Protein AF-A0A9D6R395-F1 (afdb_monomer_lite)

Structure (mmCIF, N/CA/C/O backbone):
data_AF-A0A9D6R395-F1
#
_entry.id   AF-A0A9D6R395-F1
#
loop_
_atom_site.group_PDB
_atom_site.id
_atom_site.type_symbol
_atom_site.label_atom_id
_atom_site.label_alt_id
_atom_site.label_comp_id
_atom_site.label_asym_id
_atom_site.label_entity_id
_atom_site.label_seq_id
_atom_site.pdbx_PDB_ins_code
_atom_site.Cartn_x
_atom_site.Cartn_y
_atom_site.Cartn_z
_atom_site.occupancy
_atom_site.B_iso_or_equiv
_atom_site.auth_seq_id
_atom_site.auth_comp_id
_atom_site.auth_asym_id
_atom_site.auth_atom_id
_atom_site.pdbx_PDB_model_num
ATOM 1 N N . MET A 1 1 ? -13.686 10.573 16.618 1.00 62.06 1 MET A N 1
ATOM 2 C CA . MET A 1 1 ? -13.539 9.880 15.318 1.00 62.06 1 MET A CA 1
ATOM 3 C C . MET A 1 1 ? -12.261 9.062 15.371 1.00 62.06 1 MET A C 1
ATOM 5 O O . MET A 1 1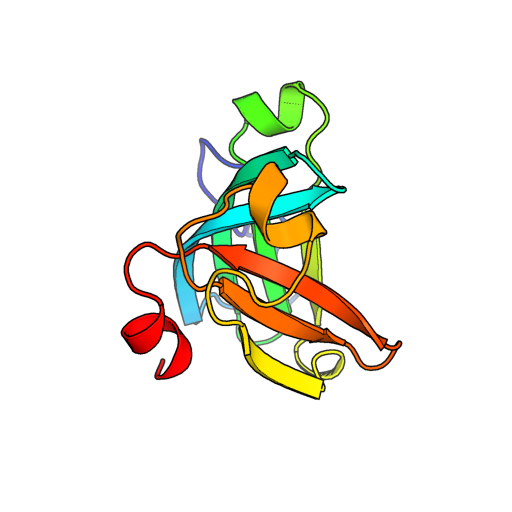 ? -11.249 9.600 15.808 1.00 62.06 1 MET A O 1
ATOM 9 N N . ASN A 1 2 ? -12.311 7.776 15.018 1.00 89.12 2 ASN A N 1
ATOM 10 C CA . ASN A 1 2 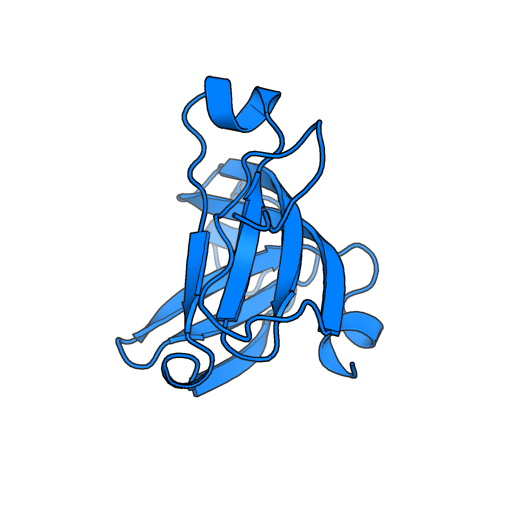? -11.115 6.929 15.026 1.00 89.12 2 ASN A CA 1
ATOM 11 C C . ASN A 1 2 ? -10.218 7.286 13.840 1.00 89.12 2 ASN A C 1
ATOM 13 O O . ASN A 1 2 ? -10.717 7.580 12.756 1.00 89.12 2 ASN A O 1
ATOM 17 N N . LYS A 1 3 ? -8.901 7.261 14.048 1.00 94.62 3 LYS A N 1
ATOM 18 C CA . LYS A 1 3 ? -7.912 7.542 13.004 1.00 94.62 3 LYS A CA 1
ATOM 19 C C . LYS A 1 3 ? -7.165 6.274 12.617 1.00 94.62 3 LYS A C 1
ATOM 21 O O . LYS A 1 3 ? -6.824 5.465 13.476 1.00 94.62 3 LYS A O 1
ATOM 26 N N . ILE A 1 4 ? -6.865 6.143 11.331 1.00 96.56 4 ILE A N 1
ATOM 27 C CA . ILE A 1 4 ? -6.000 5.107 10.771 1.00 96.56 4 ILE A CA 1
ATOM 28 C C . ILE A 1 4 ? -4.653 5.752 10.462 1.00 96.56 4 ILE A C 1
ATOM 30 O O . ILE A 1 4 ? -4.530 6.610 9.584 1.00 96.56 4 ILE A O 1
ATOM 34 N N . GLY A 1 5 ? -3.643 5.379 11.240 1.00 93.69 5 GLY A N 1
ATOM 35 C CA . GLY A 1 5 ? -2.312 5.962 11.165 1.00 93.69 5 GLY A CA 1
ATOM 36 C C . GLY A 1 5 ? -1.530 5.776 12.459 1.00 93.69 5 GLY A C 1
ATOM 37 O O . GLY A 1 5 ? -1.798 4.889 13.269 1.00 93.69 5 GLY A O 1
ATOM 38 N N . SER A 1 6 ? -0.521 6.611 12.645 1.00 93.94 6 SER A N 1
ATOM 39 C CA . SER A 1 6 ? 0.295 6.698 13.856 1.00 93.94 6 SER A CA 1
ATOM 40 C C . SER A 1 6 ? 0.749 8.145 14.020 1.00 93.94 6 SER A C 1
ATOM 42 O O . SER A 1 6 ? 0.645 8.924 13.077 1.00 93.94 6 SER A O 1
ATOM 44 N N . TRP A 1 7 ? 1.244 8.516 15.200 1.00 94.88 7 TRP A N 1
ATOM 45 C CA . TRP A 1 7 ? 1.610 9.903 15.523 1.00 94.88 7 TRP A CA 1
ATOM 46 C C . TRP A 1 7 ? 2.656 10.522 14.575 1.00 94.88 7 TRP A C 1
ATOM 48 O O . TRP A 1 7 ? 2.715 11.737 14.448 1.00 94.88 7 TRP A O 1
ATOM 58 N N . TRP A 1 8 ? 3.444 9.692 13.886 1.00 95.12 8 TRP A N 1
ATOM 59 C CA . TRP A 1 8 ? 4.481 10.088 12.928 1.00 95.12 8 TRP A CA 1
ATOM 60 C C . TRP A 1 8 ? 4.037 9.991 11.453 1.00 95.12 8 TRP A C 1
ATOM 62 O O . TRP A 1 8 ? 4.851 10.175 10.546 1.00 95.12 8 TRP A O 1
ATOM 72 N N . LEU A 1 9 ? 2.754 9.706 11.198 1.00 96.19 9 LEU A N 1
ATOM 73 C CA . LEU A 1 9 ? 2.176 9.511 9.866 1.00 96.19 9 LEU A CA 1
ATOM 74 C C . LEU A 1 9 ? 1.064 10.523 9.567 1.00 96.19 9 LEU A C 1
ATOM 76 O O . LEU A 1 9 ? 0.267 10.878 10.438 1.00 96.19 9 LEU A O 1
ATOM 80 N N . ALA A 1 10 ? 0.926 10.894 8.295 1.00 95.56 10 ALA A N 1
ATOM 81 C CA . ALA A 1 10 ? -0.250 11.602 7.805 1.00 95.56 10 ALA A CA 1
ATOM 82 C C . ALA A 1 10 ? -1.462 10.648 7.796 1.00 95.56 10 ALA A C 1
ATOM 84 O O . ALA A 1 10 ? -1.618 9.821 6.899 1.00 95.56 10 ALA A O 1
ATOM 85 N N . SER A 1 11 ? -2.299 10.739 8.830 1.00 95.50 11 SER A N 1
ATOM 86 C CA . SER A 1 11 ? -3.401 9.801 9.086 1.00 95.50 11 SER A CA 1
ATOM 87 C C . SER A 1 11 ? -4.647 10.036 8.221 1.00 95.50 11 SER A C 1
ATOM 89 O O . SER A 1 11 ? -4.845 11.101 7.620 1.00 95.50 11 SER A O 1
ATOM 91 N N . TYR A 1 12 ? -5.501 9.016 8.175 1.00 97.06 12 TYR A N 1
ATOM 92 C CA . TYR A 1 12 ? -6.871 9.087 7.673 1.00 97.06 12 TYR A CA 1
ATOM 93 C C . TYR A 1 12 ? -7.866 9.024 8.822 1.00 97.06 12 TYR A C 1
ATOM 95 O O . TYR A 1 12 ? -7.616 8.363 9.828 1.00 97.06 12 TYR A O 1
ATOM 103 N N . ASP A 1 13 ? -9.023 9.645 8.637 1.00 97.06 13 ASP A N 1
ATOM 104 C CA . ASP A 1 13 ? -10.185 9.315 9.447 1.00 97.06 13 ASP A CA 1
ATOM 105 C C . ASP A 1 13 ? -10.743 7.957 8.997 1.00 97.06 13 ASP A C 1
ATOM 107 O O . ASP A 1 13 ? -10.796 7.646 7.797 1.00 97.06 13 ASP A O 1
ATOM 111 N N . ALA A 1 14 ? -11.109 7.132 9.974 1.00 96.25 14 ALA A N 1
ATOM 112 C CA . ALA A 1 14 ? -11.753 5.851 9.738 1.00 96.25 14 ALA A CA 1
ATOM 113 C C . ALA A 1 14 ? -13.199 6.075 9.281 1.00 96.25 14 ALA A C 1
ATOM 115 O O . ALA A 1 14 ? -13.928 6.883 9.866 1.00 96.25 14 ALA A O 1
ATOM 116 N N . GLN A 1 15 ? -13.619 5.332 8.262 1.00 96.00 15 GLN A N 1
ATOM 117 C CA . GLN A 1 15 ? -15.026 5.230 7.885 1.00 96.00 15 GLN A CA 1
ATOM 118 C C . GLN A 1 15 ? -15.809 4.443 8.950 1.00 96.00 15 GLN A C 1
ATOM 120 O O . GLN A 1 15 ? -15.240 3.766 9.814 1.00 96.00 15 GLN A O 1
ATOM 125 N N . ALA A 1 16 ? -17.140 4.532 8.910 1.00 96.00 16 ALA A N 1
ATOM 126 C CA . ALA A 1 16 ? -17.992 3.786 9.830 1.00 96.00 16 ALA A CA 1
ATOM 127 C C . ALA A 1 16 ? -17.747 2.271 9.685 1.00 96.00 16 ALA A C 1
ATOM 129 O O . ALA A 1 16 ? -17.784 1.724 8.584 1.00 96.00 16 ALA A O 1
ATOM 130 N N . GLY A 1 17 ? -17.459 1.598 10.803 1.00 95.75 17 GLY A N 1
ATOM 131 C CA . GLY A 1 17 ? -17.157 0.161 10.820 1.00 95.75 17 GLY A CA 1
ATOM 132 C C . GLY A 1 17 ? -15.822 -0.228 10.169 1.00 95.75 17 GLY A C 1
ATOM 133 O O . GLY A 1 17 ? -15.572 -1.418 9.960 1.00 95.75 17 GLY A O 1
ATOM 134 N N . GLU A 1 18 ? -14.966 0.738 9.830 1.00 97.25 18 GLU A N 1
ATOM 135 C CA . GLU A 1 18 ? -13.661 0.452 9.247 1.00 97.25 18 GLU A CA 1
ATOM 136 C C . GLU A 1 18 ? -12.668 0.007 10.325 1.00 97.25 18 GLU A C 1
ATOM 138 O O . GLU A 1 18 ? -12.471 0.669 11.346 1.00 97.25 18 GLU A O 1
ATOM 143 N N . GLN A 1 19 ? -12.038 -1.139 10.091 1.00 96.56 19 GLN A N 1
ATOM 144 C CA . GLN A 1 19 ? -11.098 -1.781 10.996 1.00 96.56 19 GLN A CA 1
ATOM 145 C C . GLN A 1 19 ? -9.841 -2.170 10.234 1.00 96.56 19 GLN A C 1
ATOM 147 O O . GLN A 1 19 ? -9.904 -2.806 9.180 1.00 96.56 19 GLN A O 1
ATOM 152 N N . VAL A 1 20 ? -8.687 -1.821 10.797 1.00 97.19 20 VAL A N 1
ATOM 153 C CA . VAL A 1 20 ? -7.387 -2.259 10.285 1.00 97.19 20 VAL A CA 1
ATOM 154 C C . VAL A 1 20 ? -7.268 -3.770 10.476 1.00 97.19 20 VAL A C 1
ATOM 156 O O . VAL A 1 20 ? -7.410 -4.272 11.589 1.00 97.19 20 VAL A O 1
ATOM 159 N N . ARG A 1 21 ? -6.994 -4.487 9.387 1.00 97.06 21 ARG A N 1
ATOM 160 C CA . ARG A 1 21 ? -6.723 -5.930 9.380 1.00 97.06 21 ARG A CA 1
ATOM 161 C C . ARG A 1 21 ? -5.230 -6.211 9.359 1.00 97.06 21 ARG A C 1
ATOM 163 O O . ARG A 1 21 ? -4.767 -7.139 10.012 1.00 97.06 21 ARG A O 1
ATOM 170 N N . TRP A 1 22 ? -4.475 -5.375 8.653 1.00 95.69 22 TRP A N 1
ATOM 171 C CA . TRP A 1 22 ? -3.038 -5.534 8.511 1.00 95.69 22 TRP A CA 1
ATOM 172 C C . TRP A 1 22 ? -2.350 -4.191 8.250 1.00 95.69 22 TRP A C 1
ATOM 174 O O . TRP A 1 22 ? -2.966 -3.230 7.786 1.00 95.69 22 TRP A O 1
ATOM 184 N N . SER A 1 23 ? -1.060 -4.102 8.572 1.00 95.81 23 SER A N 1
ATOM 185 C CA . SER A 1 23 ? -0.242 -2.953 8.186 1.00 95.81 23 SER A CA 1
ATOM 186 C C . SER A 1 23 ? 1.235 -3.316 8.087 1.00 95.81 23 SER A C 1
ATOM 188 O O . SER A 1 23 ? 1.719 -4.147 8.859 1.00 95.81 23 SER A O 1
ATOM 190 N N . ALA A 1 24 ? 1.966 -2.631 7.210 1.00 95.75 24 ALA A N 1
ATOM 191 C CA . ALA A 1 24 ? 3.418 -2.746 7.102 1.00 95.75 24 ALA A CA 1
ATOM 192 C C . ALA A 1 24 ? 4.063 -1.449 6.618 1.00 95.75 24 ALA A C 1
ATOM 194 O O . ALA A 1 24 ? 3.428 -0.617 5.970 1.00 95.75 24 ALA A O 1
ATOM 195 N N . LEU A 1 25 ? 5.345 -1.284 6.948 1.00 95.56 25 LEU A N 1
ATOM 196 C CA . LEU A 1 25 ? 6.166 -0.218 6.385 1.00 95.56 25 LEU A CA 1
ATOM 197 C C . LEU A 1 25 ? 6.352 -0.456 4.890 1.00 95.56 25 LEU A C 1
ATOM 199 O O . LEU A 1 25 ? 6.629 -1.581 4.468 1.00 95.56 25 LEU A O 1
ATOM 203 N N . ALA A 1 26 ? 6.220 0.611 4.117 1.00 94.69 26 ALA A N 1
ATOM 204 C CA . ALA A 1 26 ? 6.409 0.567 2.681 1.00 94.69 26 ALA A CA 1
ATOM 205 C C . ALA A 1 26 ? 6.922 1.910 2.180 1.00 94.69 26 ALA A C 1
ATOM 207 O O . ALA A 1 26 ? 6.653 2.950 2.787 1.00 94.69 26 ALA A O 1
ATOM 208 N N . ASN A 1 27 ? 7.569 1.883 1.022 1.00 93.69 27 ASN A N 1
ATOM 209 C CA . ASN A 1 27 ? 7.737 3.086 0.225 1.00 93.69 27 ASN A CA 1
ATOM 210 C C . ASN A 1 27 ? 6.685 3.116 -0.883 1.00 93.69 27 ASN A C 1
ATOM 212 O O . ASN A 1 27 ? 6.408 2.080 -1.483 1.00 93.69 27 ASN A O 1
ATOM 216 N N . HIS A 1 28 ? 6.131 4.289 -1.180 1.00 93.56 28 HIS A N 1
ATOM 217 C CA . HIS A 1 28 ? 5.202 4.501 -2.296 1.00 93.56 28 HIS A CA 1
ATOM 218 C C . HIS A 1 28 ? 5.890 5.328 -3.380 1.00 93.56 28 HIS A C 1
ATOM 220 O O . HIS A 1 28 ? 6.527 6.338 -3.078 1.00 93.56 28 HIS A O 1
ATOM 226 N N . THR A 1 29 ? 5.796 4.908 -4.640 1.00 89.88 29 THR A N 1
ATOM 227 C CA . THR A 1 29 ? 6.355 5.670 -5.765 1.00 89.88 29 THR A CA 1
ATOM 228 C C . THR A 1 29 ? 5.360 6.742 -6.216 1.00 89.88 29 THR A C 1
ATOM 230 O O . THR A 1 29 ? 4.280 6.425 -6.704 1.00 89.88 29 THR A O 1
ATOM 233 N N . GLN A 1 30 ? 5.725 8.018 -6.075 1.00 87.19 30 GLN A N 1
ATOM 23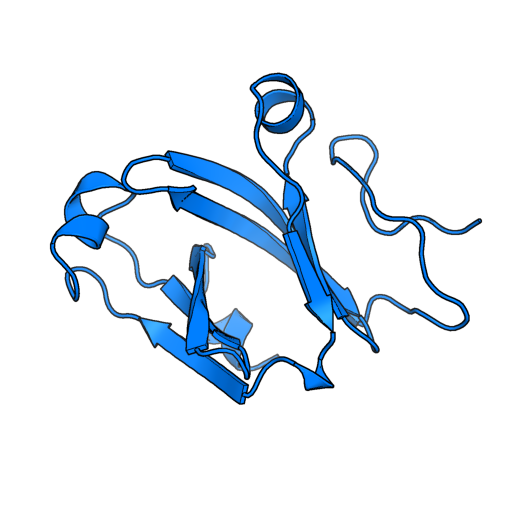4 C CA . GLN A 1 30 ? 4.913 9.174 -6.470 1.00 87.19 30 GLN A CA 1
ATOM 235 C C . GLN A 1 30 ? 5.628 9.992 -7.545 1.00 87.19 30 GLN A C 1
ATOM 237 O O . GLN A 1 30 ? 6.359 10.937 -7.254 1.00 87.19 30 GLN A O 1
ATOM 242 N N . GLY A 1 31 ? 5.386 9.635 -8.804 1.00 79.62 31 GLY A N 1
ATOM 243 C CA . GLY A 1 31 ? 6.092 10.198 -9.953 1.00 79.62 31 GLY A CA 1
ATOM 244 C C . GLY A 1 31 ? 7.345 9.395 -10.327 1.00 79.62 31 GLY A C 1
ATOM 245 O O . GLY A 1 31 ? 7.660 8.397 -9.681 1.00 79.62 31 GLY A O 1
ATOM 246 N N . PRO A 1 32 ? 8.061 9.808 -11.384 1.00 71.81 32 PRO A N 1
ATOM 247 C CA . PRO A 1 32 ? 9.078 8.968 -12.021 1.00 71.81 32 PRO A CA 1
ATOM 248 C C . PRO A 1 32 ? 10.329 8.720 -11.161 1.00 71.81 32 PRO A C 1
ATOM 250 O O . PRO A 1 32 ? 10.950 7.669 -11.280 1.00 71.81 32 PRO A O 1
ATOM 253 N N . PHE A 1 33 ? 10.689 9.648 -10.267 1.00 72.81 33 PHE A N 1
ATOM 254 C CA . PHE A 1 33 ? 11.964 9.603 -9.527 1.00 72.81 33 PHE A CA 1
ATOM 255 C C . PHE A 1 33 ? 11.814 9.780 -8.016 1.00 72.81 33 PHE A C 1
ATOM 257 O O . PHE A 1 33 ? 12.785 10.076 -7.323 1.00 72.81 33 PHE A O 1
ATOM 264 N N . ARG A 1 34 ? 10.597 9.640 -7.484 1.00 82.44 34 ARG A N 1
ATOM 265 C CA . ARG A 1 34 ? 10.332 9.907 -6.070 1.00 82.44 34 ARG A CA 1
ATOM 266 C C . ARG A 1 34 ? 9.639 8.724 -5.419 1.00 82.44 34 ARG A C 1
ATOM 268 O O . ARG A 1 34 ? 8.480 8.436 -5.701 1.00 82.44 34 ARG A O 1
ATOM 275 N N . SER A 1 35 ? 10.354 8.085 -4.503 1.00 86.06 35 SER A N 1
ATOM 276 C CA . SER A 1 35 ? 9.800 7.110 -3.570 1.00 86.06 35 SER A CA 1
ATOM 277 C C . SER A 1 35 ? 9.782 7.730 -2.178 1.00 86.06 35 SER A C 1
ATOM 279 O O . SER A 1 35 ? 10.799 8.242 -1.720 1.00 86.06 35 SER A O 1
ATOM 281 N N . ILE A 1 36 ? 8.623 7.709 -1.530 1.00 92.00 36 ILE A N 1
ATOM 282 C CA . ILE A 1 36 ? 8.401 8.298 -0.202 1.00 92.00 36 ILE A CA 1
ATOM 283 C C . ILE A 1 36 ? 8.192 7.197 0.824 1.00 92.00 36 ILE A C 1
ATOM 285 O O . ILE A 1 36 ? 7.613 6.162 0.493 1.00 92.00 36 ILE A O 1
ATOM 289 N N . SER A 1 37 ? 8.634 7.416 2.058 1.00 93.56 37 SER A N 1
ATOM 290 C CA . SER A 1 37 ? 8.517 6.416 3.119 1.00 93.56 37 SER A CA 1
ATOM 291 C C . SER A 1 37 ? 7.223 6.594 3.906 1.00 93.56 37 SER A C 1
ATOM 293 O O . SER A 1 37 ? 6.772 7.709 4.183 1.00 93.56 37 SER A O 1
ATOM 295 N N . GLY A 1 38 ? 6.608 5.487 4.300 1.00 95.81 38 GLY A N 1
ATOM 296 C CA . GLY A 1 38 ? 5.383 5.516 5.077 1.00 95.81 38 GLY A CA 1
ATOM 297 C C . GLY A 1 38 ? 4.933 4.136 5.514 1.00 95.81 38 GLY A C 1
ATOM 298 O O . GLY A 1 38 ? 5.724 3.204 5.691 1.00 95.81 38 GLY A O 1
ATOM 299 N N . LYS A 1 39 ? 3.625 4.012 5.713 1.00 96.94 39 LYS A N 1
ATOM 300 C CA . LYS A 1 39 ? 2.997 2.760 6.114 1.00 96.94 39 LYS A CA 1
ATOM 301 C C . LYS A 1 39 ? 1.758 2.497 5.277 1.00 96.94 39 LYS A C 1
ATOM 303 O O . LYS A 1 39 ? 0.926 3.388 5.101 1.00 96.94 39 LYS A O 1
ATOM 308 N N . VAL A 1 40 ? 1.633 1.263 4.806 1.00 97.25 40 VAL A N 1
ATOM 309 C CA . VAL A 1 40 ? 0.404 0.749 4.208 1.00 97.25 40 VAL A CA 1
ATOM 310 C C . VAL A 1 40 ? -0.465 0.148 5.307 1.00 97.25 40 VAL A C 1
ATOM 312 O O . VAL A 1 40 ? 0.029 -0.565 6.183 1.00 97.25 40 VAL A O 1
ATOM 315 N N . TYR A 1 41 ? -1.757 0.438 5.250 1.00 97.69 41 TYR A N 1
ATOM 316 C CA . TYR A 1 41 ? -2.802 -0.148 6.073 1.00 97.69 41 TYR A CA 1
ATOM 317 C C . TYR A 1 41 ? -3.812 -0.832 5.158 1.00 97.69 41 TYR A C 1
ATOM 319 O O . TYR A 1 41 ? -4.402 -0.187 4.293 1.00 97.69 41 TYR A O 1
ATOM 327 N N . LEU A 1 42 ? -4.026 -2.124 5.381 1.00 97.44 42 LEU A N 1
ATOM 328 C CA . LEU A 1 42 ? -5.150 -2.860 4.825 1.00 97.44 42 LEU A CA 1
ATOM 329 C C . LEU A 1 42 ? -6.262 -2.868 5.869 1.00 97.44 42 LEU A C 1
ATOM 331 O O . LEU A 1 42 ? -6.071 -3.328 7.001 1.00 97.44 42 LEU A O 1
ATOM 335 N N . THR A 1 43 ? -7.420 -2.346 5.498 1.00 97.75 43 THR A N 1
ATOM 336 C CA . THR A 1 43 ? -8.629 -2.373 6.320 1.00 97.75 43 THR A CA 1
ATOM 337 C C . THR A 1 43 ? -9.621 -3.370 5.731 1.00 97.75 43 THR A C 1
ATOM 339 O O . THR A 1 43 ? -9.384 -3.954 4.679 1.00 97.75 43 THR A O 1
ATOM 342 N N . ASN A 1 44 ? -10.751 -3.587 6.397 1.00 97.44 44 ASN A N 1
ATOM 343 C CA . ASN A 1 44 ? -11.868 -4.333 5.811 1.00 97.44 44 ASN A CA 1
ATOM 344 C C . ASN A 1 44 ? -12.571 -3.595 4.651 1.00 97.44 44 ASN A C 1
ATOM 346 O O . ASN A 1 44 ? -13.496 -4.164 4.081 1.00 97.44 44 ASN A O 1
ATOM 350 N N . GLN A 1 45 ? -12.191 -2.352 4.330 1.00 97.94 45 GLN A N 1
ATOM 351 C CA . GLN A 1 45 ? -12.858 -1.524 3.312 1.00 97.94 45 GLN A CA 1
ATOM 352 C C . GLN A 1 45 ? -11.892 -0.924 2.282 1.00 97.94 45 GLN A C 1
ATOM 354 O O . GLN A 1 45 ? -12.259 -0.752 1.120 1.00 97.94 45 GLN A O 1
ATOM 359 N N . ARG A 1 46 ? -10.656 -0.603 2.682 1.00 98.06 46 ARG A N 1
ATOM 360 C CA . ARG A 1 46 ? -9.697 0.174 1.890 1.00 98.06 46 ARG A CA 1
ATOM 361 C C . ARG A 1 46 ? -8.271 -0.346 2.033 1.00 98.06 46 ARG A C 1
ATOM 363 O O . ARG A 1 46 ? -7.886 -0.894 3.067 1.00 98.06 46 ARG A O 1
ATOM 370 N N . LEU A 1 47 ? -7.464 -0.071 1.015 1.00 97.88 47 LEU A N 1
ATOM 371 C CA . LEU A 1 47 ? -6.009 -0.088 1.097 1.00 97.88 47 LEU A CA 1
ATOM 372 C C . LEU A 1 47 ? -5.520 1.360 1.159 1.00 97.88 47 LEU A C 1
ATOM 374 O O . LEU A 1 47 ? -5.813 2.153 0.266 1.00 97.88 47 LEU A O 1
ATOM 378 N N . LEU A 1 48 ? -4.797 1.718 2.215 1.00 98.19 48 LEU A N 1
ATOM 379 C CA . LEU A 1 48 ? -4.377 3.091 2.494 1.00 98.19 48 LEU A CA 1
ATOM 380 C C . LEU A 1 48 ? -2.861 3.166 2.621 1.00 98.19 48 LEU A C 1
ATOM 382 O O . LEU A 1 48 ? -2.257 2.348 3.304 1.00 98.19 48 LEU A O 1
ATOM 386 N N . PHE A 1 49 ? -2.254 4.194 2.041 1.00 97.94 49 PHE A N 1
ATOM 387 C CA . PHE A 1 49 ? -0.871 4.573 2.291 1.00 97.94 49 PHE A CA 1
ATOM 388 C C . PHE A 1 49 ? -0.817 5.914 3.022 1.00 97.94 49 PHE A C 1
ATOM 390 O O . PHE A 1 49 ? -1.306 6.942 2.536 1.00 97.94 49 PHE A O 1
ATOM 397 N N . CYS A 1 50 ? -0.182 5.888 4.189 1.00 97.56 50 CYS A N 1
ATOM 398 C CA . CYS A 1 50 ? 0.076 7.052 5.018 1.00 97.56 50 CYS A CA 1
ATOM 399 C C . CYS A 1 50 ? 1.574 7.393 4.922 1.00 97.56 50 CYS A C 1
ATOM 401 O O . CYS A 1 50 ? 2.382 6.630 5.461 1.00 97.56 50 CYS A O 1
ATOM 403 N N . PRO A 1 51 ? 1.974 8.497 4.263 1.00 97.00 51 PRO A N 1
ATOM 404 C CA . PRO A 1 51 ? 3.356 8.959 4.283 1.00 97.00 51 PRO A CA 1
ATOM 405 C C . PRO A 1 51 ? 3.759 9.397 5.690 1.00 97.00 51 PRO A C 1
ATOM 407 O O . PRO A 1 51 ? 2.914 9.816 6.493 1.00 97.00 51 PRO A O 1
ATOM 410 N N . ASN A 1 52 ? 5.056 9.335 5.986 1.00 95.50 52 ASN A N 1
ATOM 411 C CA . ASN A 1 52 ? 5.577 9.964 7.195 1.00 95.50 52 ASN A CA 1
ATOM 412 C C . ASN A 1 52 ? 5.383 11.490 7.147 1.00 95.50 52 ASN A C 1
ATOM 414 O O . ASN A 1 52 ? 5.284 12.091 6.075 1.00 95.50 52 ASN A O 1
ATOM 418 N N . LEU A 1 53 ? 5.296 12.121 8.319 1.00 93.75 53 LEU A N 1
ATOM 419 C CA . LEU A 1 53 ? 4.996 13.553 8.409 1.00 93.75 53 LEU A CA 1
ATOM 420 C C . LEU A 1 53 ? 6.063 14.444 7.753 1.00 93.75 53 LEU A C 1
ATOM 422 O O . LEU A 1 53 ? 5.706 15.493 7.221 1.00 93.75 53 LEU A O 1
ATOM 426 N N . LEU A 1 54 ? 7.336 14.031 7.744 1.00 90.00 54 LEU A N 1
ATOM 427 C CA . LEU A 1 54 ? 8.416 14.792 7.104 1.00 90.00 54 LEU A CA 1
ATOM 428 C C . LEU A 1 54 ? 8.234 14.816 5.582 1.00 90.00 54 LEU A C 1
ATOM 430 O O . LEU A 1 54 ? 8.147 15.886 4.983 1.00 90.00 54 LEU A O 1
ATOM 434 N N . ASP A 1 55 ? 8.078 13.646 4.965 1.00 85.12 55 ASP A N 1
ATOM 435 C CA . ASP A 1 55 ? 7.792 13.512 3.538 1.00 85.12 55 ASP A CA 1
ATOM 436 C C . ASP A 1 55 ? 6.482 14.216 3.170 1.00 85.12 55 ASP A C 1
ATOM 438 O O . ASP A 1 55 ? 6.364 14.790 2.085 1.00 85.12 55 ASP A O 1
ATOM 442 N N . HIS A 1 56 ? 5.467 14.174 4.041 1.00 84.94 56 HIS A N 1
ATOM 443 C CA . HIS A 1 56 ? 4.194 14.865 3.820 1.00 84.94 56 HIS A CA 1
ATOM 444 C C . HIS A 1 56 ? 4.356 16.387 3.805 1.00 84.94 56 HIS A C 1
ATOM 446 O O . HIS A 1 56 ? 3.844 17.039 2.895 1.00 84.94 56 HIS A O 1
ATOM 452 N N . GLY A 1 57 ? 5.137 16.943 4.736 1.00 86.31 57 GLY A N 1
ATOM 453 C CA . GLY A 1 57 ? 5.504 18.362 4.740 1.00 86.31 57 GLY A CA 1
ATOM 454 C C . GLY A 1 57 ? 6.268 18.788 3.481 1.00 86.31 57 GLY A C 1
ATOM 455 O O . GLY A 1 57 ? 6.105 19.910 3.012 1.00 86.31 57 GLY A O 1
ATOM 456 N N . LEU A 1 58 ? 7.018 17.868 2.867 1.00 86.62 58 LEU A N 1
ATOM 457 C CA . LEU A 1 58 ? 7.716 18.057 1.587 1.00 86.62 58 LEU A CA 1
ATOM 458 C C . LEU A 1 58 ? 6.821 17.778 0.361 1.00 86.62 58 LEU A C 1
ATOM 460 O O . LEU A 1 58 ? 7.306 17.469 -0.732 1.00 86.62 58 LEU A O 1
ATOM 464 N N . GLY A 1 59 ? 5.498 17.822 0.523 1.00 86.88 59 GLY A N 1
ATOM 465 C CA . GLY A 1 59 ? 4.530 17.721 -0.571 1.00 86.88 59 GLY A CA 1
ATOM 466 C C . GLY A 1 59 ? 4.241 16.300 -1.053 1.00 86.88 59 GLY A C 1
ATOM 467 O O . GLY A 1 59 ? 3.706 16.132 -2.151 1.00 86.88 59 GLY A O 1
ATOM 468 N N . SER A 1 60 ? 4.603 15.268 -0.284 1.00 89.06 60 SER A N 1
ATOM 469 C CA . SER A 1 60 ? 4.113 13.917 -0.566 1.00 89.06 60 SER A CA 1
ATOM 470 C C . SER A 1 60 ? 2.622 13.792 -0.258 1.00 89.06 60 SER A C 1
ATOM 472 O O . SER A 1 60 ? 2.080 14.494 0.601 1.00 89.06 60 SER A O 1
ATOM 474 N N . ARG A 1 61 ? 1.930 12.898 -0.964 1.00 92.31 61 ARG A N 1
ATOM 475 C CA . ARG A 1 61 ? 0.475 12.753 -0.848 1.00 92.31 61 ARG A CA 1
ATOM 476 C C . ARG A 1 61 ? 0.117 11.479 -0.106 1.00 92.31 61 ARG A C 1
ATOM 478 O O . ARG A 1 61 ? 0.758 10.447 -0.279 1.00 92.31 61 ARG A O 1
ATOM 485 N N . LYS A 1 62 ? -0.953 11.534 0.685 1.00 96.38 62 LYS A N 1
ATOM 486 C CA . LYS A 1 62 ? -1.625 10.305 1.103 1.00 96.38 62 LYS A CA 1
ATOM 487 C C . LYS A 1 62 ? -2.202 9.623 -0.138 1.00 96.38 62 LYS A C 1
ATOM 489 O O . LYS A 1 62 ? -2.601 10.302 -1.085 1.00 96.38 62 LYS A O 1
ATOM 494 N N . TRP A 1 63 ? -2.251 8.300 -0.125 1.00 96.88 63 TRP A N 1
ATOM 495 C CA . TRP A 1 63 ? -2.917 7.531 -1.171 1.00 96.88 63 TRP A CA 1
ATOM 496 C C . TRP A 1 63 ? -3.881 6.531 -0.544 1.00 96.88 63 TRP A C 1
ATOM 498 O O . TRP A 1 63 ? -3.674 6.101 0.592 1.00 96.88 63 TRP A O 1
ATOM 508 N N . GLY A 1 64 ? -4.962 6.211 -1.239 1.00 96.81 64 GLY A N 1
ATOM 509 C CA . GLY A 1 64 ? -5.907 5.204 -0.796 1.00 96.81 64 GLY A CA 1
ATOM 510 C C . GLY A 1 64 ? -6.862 4.811 -1.910 1.00 96.81 64 GLY A C 1
ATOM 511 O O . GLY A 1 64 ? -7.182 5.641 -2.760 1.00 96.81 64 GLY A O 1
ATOM 512 N N . ALA A 1 65 ? -7.305 3.561 -1.877 1.00 97.50 65 ALA A N 1
ATOM 513 C CA . ALA A 1 65 ? -8.318 3.012 -2.769 1.00 97.50 65 ALA A CA 1
ATOM 514 C C . ALA A 1 65 ? -9.275 2.121 -1.971 1.00 97.50 65 ALA A C 1
ATOM 516 O O . ALA A 1 65 ? -8.867 1.473 -0.997 1.00 97.50 65 ALA A O 1
ATOM 517 N N . ASN A 1 66 ? -10.542 2.081 -2.375 1.00 97.69 66 ASN A N 1
ATOM 518 C CA . ASN A 1 66 ? -11.485 1.098 -1.852 1.00 97.69 66 ASN A CA 1
ATOM 519 C C . ASN A 1 66 ? -11.101 -0.295 -2.367 1.00 97.69 66 ASN A C 1
ATOM 521 O O . ASN A 1 66 ? -10.610 -0.437 -3.486 1.00 97.69 66 ASN A O 1
ATOM 525 N N . LEU A 1 67 ? -11.329 -1.346 -1.576 1.00 97.06 67 LEU A N 1
ATOM 526 C CA . LEU A 1 67 ? -10.951 -2.705 -1.992 1.00 97.06 67 LEU A CA 1
ATOM 527 C C . LEU A 1 67 ? -11.689 -3.162 -3.255 1.00 97.06 67 LEU A C 1
ATOM 529 O O . LEU A 1 67 ? -11.128 -3.905 -4.049 1.00 97.06 67 LEU A O 1
ATOM 533 N N . ASN A 1 68 ? -12.914 -2.680 -3.473 1.00 97.00 68 ASN A N 1
ATOM 534 C CA . ASN A 1 68 ? -13.681 -2.965 -4.685 1.00 97.00 68 ASN A CA 1
ATOM 535 C C . ASN A 1 68 ? -13.132 -2.263 -5.941 1.00 97.00 68 ASN A C 1
ATOM 537 O O . ASN A 1 68 ? -13.490 -2.664 -7.042 1.00 97.00 68 ASN A O 1
ATOM 541 N N . GLU A 1 69 ? -12.280 -1.244 -5.801 1.00 97.38 69 GLU A N 1
ATOM 542 C CA . GLU A 1 69 ? -11.629 -0.550 -6.920 1.00 97.38 69 GLU A CA 1
ATOM 543 C C . GLU A 1 69 ? -10.343 -1.258 -7.364 1.00 97.38 69 GLU A C 1
ATOM 545 O O . 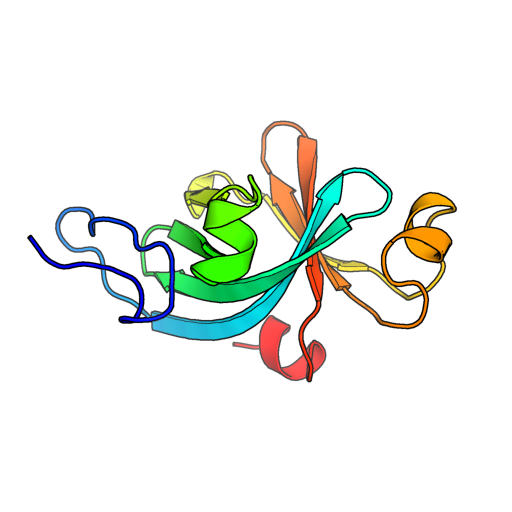GLU A 1 69 ? -9.823 -0.951 -8.436 1.00 97.38 69 GLU A O 1
ATOM 550 N N . ILE A 1 70 ? -9.814 -2.186 -6.561 1.00 97.00 70 ILE A N 1
ATOM 551 C CA . ILE A 1 70 ? -8.593 -2.938 -6.861 1.00 97.00 70 ILE A CA 1
ATOM 552 C C . ILE A 1 70 ? -8.968 -4.173 -7.678 1.00 97.00 70 ILE A C 1
ATOM 554 O O . ILE A 1 70 ? -9.739 -5.014 -7.226 1.00 97.00 70 ILE A O 1
ATOM 558 N N . VAL A 1 71 ? -8.401 -4.296 -8.878 1.00 97.06 71 VAL A N 1
ATOM 559 C CA . VAL A 1 71 ? -8.651 -5.445 -9.768 1.00 97.06 71 VAL A CA 1
ATOM 560 C C . VAL A 1 71 ? -7.539 -6.477 -9.729 1.00 97.06 71 VAL A C 1
ATOM 562 O O . VAL A 1 71 ? -7.785 -7.642 -10.019 1.00 97.06 71 VAL A O 1
ATOM 565 N N . GLN A 1 72 ? -6.316 -6.061 -9.396 1.00 93.62 72 GLN A N 1
ATOM 566 C CA . GLN A 1 72 ? -5.162 -6.951 -9.424 1.00 93.62 72 GLN A CA 1
ATOM 567 C C . GLN A 1 72 ? -4.084 -6.492 -8.443 1.00 93.62 72 GLN A C 1
ATOM 569 O O . GLN A 1 72 ? -3.813 -5.292 -8.319 1.00 93.62 72 GLN A O 1
ATOM 574 N N . ILE A 1 73 ? -3.466 -7.462 -7.770 1.00 92.31 73 ILE A N 1
ATOM 575 C CA . ILE A 1 73 ? -2.291 -7.282 -6.920 1.00 92.31 73 ILE A CA 1
ATOM 576 C C . ILE A 1 73 ? -1.226 -8.263 -7.404 1.00 92.31 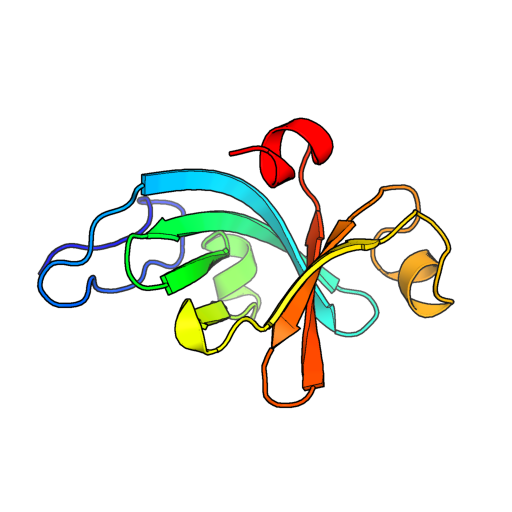73 ILE A C 1
ATOM 578 O O . ILE A 1 73 ? -1.440 -9.470 -7.350 1.00 92.31 73 ILE A O 1
ATOM 582 N N . ASP A 1 74 ? -0.080 -7.748 -7.845 1.00 90.12 74 ASP A N 1
ATOM 583 C CA . ASP A 1 74 ? 1.008 -8.564 -8.391 1.00 90.12 74 ASP A CA 1
ATOM 584 C C . ASP A 1 74 ? 2.375 -8.156 -7.855 1.00 90.12 74 ASP A C 1
ATOM 586 O O . ASP A 1 74 ? 2.583 -7.058 -7.331 1.00 90.12 74 ASP A O 1
ATOM 590 N N . ARG A 1 75 ? 3.355 -9.025 -8.095 1.00 90.00 75 ARG A N 1
ATOM 591 C CA . ARG A 1 75 ? 4.774 -8.687 -8.013 1.00 90.00 75 ARG A CA 1
ATOM 592 C C . ARG A 1 75 ? 5.238 -8.098 -9.344 1.00 90.00 75 ARG A C 1
ATOM 594 O O . ARG A 1 75 ? 5.225 -8.773 -10.368 1.00 90.00 75 ARG A O 1
ATOM 601 N N . GLN A 1 76 ? 5.727 -6.863 -9.317 1.00 87.31 76 GLN A N 1
ATOM 602 C CA . GLN A 1 76 ? 6.505 -6.286 -10.408 1.00 87.31 76 GLN A CA 1
ATOM 603 C C . GLN A 1 76 ? 7.994 -6.574 -10.154 1.00 87.31 76 GLN A C 1
ATOM 605 O O . GLN A 1 76 ? 8.547 -6.048 -9.179 1.00 87.31 76 GLN A O 1
ATOM 610 N N . PRO A 1 77 ? 8.659 -7.382 -10.999 1.00 81.62 77 PRO A N 1
ATOM 611 C CA . PRO A 1 77 ? 10.072 -7.683 -10.830 1.00 81.62 77 PRO A CA 1
ATOM 612 C C . PRO A 1 77 ? 10.950 -6.450 -11.071 1.00 81.62 77 PRO A C 1
ATOM 614 O O . PRO A 1 77 ? 10.617 -5.555 -11.861 1.00 81.62 77 PRO A O 1
ATOM 617 N N . LYS A 1 78 ? 12.106 -6.423 -10.403 1.00 75.94 78 LYS A N 1
ATOM 618 C CA . LYS A 1 78 ? 13.166 -5.430 -10.622 1.00 75.94 78 LYS A CA 1
ATOM 619 C C . LYS A 1 78 ? 13.509 -5.294 -12.116 1.00 75.94 78 LYS A C 1
ATOM 621 O O . LYS A 1 78 ? 13.617 -6.285 -12.829 1.00 75.94 78 LYS A O 1
ATOM 626 N N . GLY A 1 79 ? 13.705 -4.060 -12.584 1.00 64.81 79 GLY A N 1
ATOM 627 C CA . GLY A 1 79 ? 14.140 -3.773 -13.960 1.00 64.81 79 GLY A CA 1
ATOM 628 C C . GLY A 1 79 ? 13.076 -3.936 -15.055 1.00 64.81 79 GLY A C 1
ATOM 629 O O . GLY A 1 79 ? 13.400 -3.742 -16.219 1.00 64.81 79 GLY A O 1
ATOM 630 N N . GLY A 1 80 ? 11.820 -4.247 -14.713 1.00 59.22 80 GLY A N 1
ATOM 631 C CA . GLY A 1 80 ? 10.740 -4.445 -15.692 1.00 59.22 80 GLY A CA 1
ATOM 632 C C . GLY A 1 80 ? 10.192 -3.182 -16.377 1.00 59.22 80 GLY A C 1
ATOM 633 O O . GLY A 1 80 ? 9.256 -3.300 -17.157 1.00 59.22 80 GLY A O 1
ATOM 634 N N . ASP A 1 81 ? 10.735 -1.995 -16.086 1.00 60.06 81 ASP A N 1
ATOM 635 C CA . ASP A 1 81 ? 10.411 -0.735 -16.771 1.00 60.06 81 ASP A CA 1
ATOM 636 C C . ASP A 1 81 ? 11.609 0.235 -16.668 1.00 60.06 81 ASP A C 1
ATOM 638 O O . ASP A 1 81 ? 12.296 0.273 -15.641 1.00 60.06 81 ASP A O 1
ATOM 642 N N . VAL A 1 82 ? 11.864 1.043 -17.700 1.00 56.06 82 VAL A N 1
ATOM 643 C CA . VAL A 1 82 ? 12.949 2.045 -17.745 1.00 56.06 82 VAL A CA 1
ATOM 644 C C . VAL A 1 82 ? 12.791 3.061 -16.605 1.00 56.06 82 VAL A C 1
ATOM 646 O O . VAL A 1 82 ? 13.771 3.455 -15.971 1.00 56.06 82 VAL A O 1
ATOM 649 N N . MET A 1 83 ? 11.547 3.400 -16.250 1.00 53.09 83 MET A N 1
ATOM 650 C CA . MET A 1 83 ? 11.234 4.254 -15.094 1.00 53.09 83 MET A CA 1
ATOM 651 C C . MET A 1 83 ? 11.518 3.570 -13.746 1.00 53.09 83 MET A C 1
ATOM 653 O O . MET A 1 83 ? 11.789 4.236 -12.744 1.00 53.09 83 MET A O 1
ATOM 657 N N . ALA A 1 84 ? 11.523 2.234 -13.692 1.00 52.78 84 ALA A N 1
ATOM 658 C CA . ALA A 1 84 ? 11.853 1.500 -12.476 1.00 52.78 84 ALA A CA 1
ATOM 659 C C . ALA A 1 84 ? 13.335 1.639 -12.098 1.00 52.78 84 ALA A C 1
ATOM 661 O O . ALA A 1 84 ? 13.651 1.570 -10.910 1.00 52.78 84 ALA A O 1
ATOM 662 N N . ILE A 1 85 ? 14.228 1.882 -13.058 1.00 52.34 85 ILE A N 1
ATOM 663 C CA . ILE A 1 85 ? 15.673 2.005 -12.817 1.00 52.34 85 ILE A CA 1
ATOM 664 C C . ILE A 1 85 ? 15.995 3.288 -12.032 1.00 52.34 85 ILE A C 1
ATOM 666 O O . ILE A 1 85 ? 16.798 3.260 -11.102 1.00 52.34 85 ILE A O 1
ATOM 670 N N . LEU A 1 86 ? 15.308 4.390 -12.330 1.00 51.09 86 LEU A N 1
ATOM 671 C CA . LEU A 1 86 ? 15.651 5.720 -11.814 1.00 51.09 86 LEU A CA 1
ATOM 672 C C . LEU A 1 86 ? 14.910 6.108 -10.513 1.00 51.09 86 LEU A C 1
ATOM 674 O O . LEU A 1 86 ? 15.350 7.010 -9.809 1.00 51.09 86 LEU A O 1
ATOM 678 N N . GLY A 1 87 ? 13.815 5.422 -10.156 1.00 51.94 87 GLY A N 1
ATOM 679 C CA . GLY A 1 87 ? 12.990 5.726 -8.967 1.00 51.94 87 GLY A CA 1
ATOM 680 C C . GLY A 1 87 ? 13.139 4.776 -7.764 1.00 51.94 87 GLY A C 1
ATOM 681 O O . GLY A 1 87 ? 12.353 4.859 -6.817 1.00 51.94 87 GLY A O 1
ATOM 682 N N . GLY A 1 88 ? 14.098 3.842 -7.804 1.00 51.78 88 GLY A N 1
ATOM 683 C CA . GLY A 1 88 ? 14.291 2.799 -6.777 1.00 51.78 88 GLY A CA 1
ATOM 684 C C . GLY A 1 88 ? 14.772 1.457 -7.343 1.00 51.78 88 GLY A C 1
ATOM 685 O O . GLY A 1 88 ? 14.347 0.389 -6.889 1.00 51.78 88 GLY A O 1
ATOM 686 N N . GLY A 1 89 ? 15.568 1.501 -8.413 1.00 61.59 89 GLY A N 1
ATOM 687 C CA . GLY A 1 89 ? 15.918 0.361 -9.253 1.00 61.59 89 GLY A CA 1
ATOM 688 C C . GLY A 1 89 ? 16.897 -0.615 -8.613 1.00 61.59 89 GLY A C 1
ATOM 689 O O . GLY A 1 89 ? 18.095 -0.500 -8.817 1.00 61.59 89 GLY A O 1
ATOM 690 N N . ALA A 1 90 ? 16.363 -1.589 -7.872 1.00 63.09 90 ALA A N 1
ATOM 691 C CA . ALA A 1 90 ? 16.990 -2.894 -7.588 1.00 63.09 90 ALA A CA 1
ATOM 692 C C . ALA A 1 90 ? 16.027 -3.901 -6.923 1.00 63.09 90 ALA A C 1
ATOM 694 O O . ALA A 1 90 ? 16.371 -5.073 -6.781 1.00 63.09 90 ALA A O 1
ATOM 695 N N . ARG A 1 91 ? 14.842 -3.456 -6.478 1.00 75.12 91 ARG A N 1
ATOM 696 C CA . ARG A 1 91 ? 13.903 -4.256 -5.681 1.00 75.12 91 ARG A CA 1
ATOM 697 C C . ARG A 1 91 ? 12.612 -4.537 -6.429 1.00 75.12 91 ARG A C 1
ATOM 699 O O . ARG A 1 91 ? 12.152 -3.705 -7.215 1.00 75.12 91 ARG A O 1
ATOM 706 N N . ASP A 1 92 ? 12.030 -5.684 -6.115 1.00 85.50 92 ASP A N 1
ATOM 707 C CA . ASP A 1 92 ? 10.680 -6.025 -6.537 1.00 85.50 92 ASP A CA 1
ATOM 708 C C . ASP A 1 92 ? 9.660 -5.149 -5.812 1.00 85.50 92 ASP A C 1
ATOM 710 O O . ASP A 1 92 ? 9.916 -4.631 -4.717 1.00 85.50 92 ASP A O 1
ATOM 714 N N . ARG A 1 93 ? 8.508 -4.953 -6.449 1.00 88.50 93 ARG A N 1
ATOM 715 C CA . ARG A 1 93 ? 7.472 -4.029 -5.982 1.00 88.50 93 ARG A CA 1
ATOM 716 C C . ARG A 1 93 ? 6.125 -4.716 -5.989 1.00 88.50 93 ARG A C 1
ATOM 718 O O . ARG A 1 93 ? 5.841 -5.506 -6.883 1.00 88.50 93 ARG A O 1
ATOM 725 N N . LEU A 1 94 ? 5.283 -4.361 -5.034 1.00 91.94 94 LEU A N 1
ATOM 726 C CA . LEU A 1 94 ? 3.861 -4.624 -5.130 1.00 91.94 94 LEU A CA 1
ATOM 727 C C . LEU A 1 94 ? 3.286 -3.698 -6.199 1.00 91.94 94 LEU A C 1
ATOM 729 O O . LEU A 1 94 ? 3.437 -2.477 -6.107 1.00 91.94 94 LEU A O 1
ATOM 733 N N . ARG A 1 95 ? 2.637 -4.281 -7.195 1.00 92.88 95 ARG A N 1
ATOM 734 C CA . ARG A 1 95 ? 1.843 -3.590 -8.200 1.00 92.88 95 ARG A CA 1
ATOM 735 C C . ARG A 1 95 ? 0.383 -3.709 -7.800 1.00 92.88 95 ARG A C 1
ATOM 737 O O . ARG A 1 95 ? -0.128 -4.815 -7.683 1.00 92.88 95 ARG A O 1
ATOM 744 N N . VAL A 1 96 ? -0.280 -2.576 -7.619 1.00 94.81 96 VAL A N 1
ATOM 745 C CA . VAL A 1 96 ? -1.724 -2.511 -7.386 1.00 94.81 96 VAL A CA 1
ATOM 746 C C . VAL A 1 96 ? -2.361 -1.894 -8.621 1.00 94.81 96 VAL A C 1
ATOM 748 O O . VAL A 1 96 ? -2.080 -0.741 -8.946 1.00 94.81 96 VAL A O 1
ATOM 751 N N . THR A 1 97 ? -3.194 -2.662 -9.316 1.00 96.19 97 THR A N 1
ATOM 752 C CA . THR A 1 97 ? -3.933 -2.197 -10.495 1.00 96.19 97 THR A CA 1
ATOM 753 C C . THR A 1 97 ? -5.372 -1.897 -10.094 1.00 96.19 97 THR A C 1
ATOM 755 O O . THR A 1 97 ? -6.039 -2.730 -9.476 1.00 96.19 97 THR A O 1
ATOM 758 N N . LEU A 1 98 ? -5.847 -0.702 -10.438 1.00 96.94 98 LEU A N 1
ATOM 759 C CA . LEU A 1 98 ? -7.211 -0.250 -10.177 1.00 96.94 98 LEU A CA 1
ATOM 760 C C . LEU A 1 98 ? -8.113 -0.457 -11.402 1.00 96.94 98 LEU A C 1
ATOM 762 O O . LEU A 1 98 ? -7.634 -0.528 -12.533 1.00 96.94 98 LEU A O 1
ATOM 766 N N . GLN A 1 99 ? -9.429 -0.481 -11.187 1.00 96.75 99 GLN A N 1
ATOM 767 C CA . GLN A 1 99 ? -10.447 -0.628 -12.240 1.00 96.75 99 GLN A CA 1
ATOM 768 C C . GLN A 1 99 ? -10.310 0.398 -13.374 1.00 96.75 99 GLN A C 1
ATOM 770 O O . GLN A 1 99 ? -10.593 0.095 -14.527 1.00 96.75 99 GLN A O 1
ATOM 775 N N . ASN A 1 100 ? -9.847 1.610 -13.062 1.00 93.44 100 ASN A N 1
ATOM 776 C CA . ASN A 1 100 ? -9.640 2.682 -14.038 1.00 93.44 100 ASN A CA 1
ATOM 777 C C . ASN A 1 100 ? -8.320 2.561 -14.829 1.00 93.44 100 ASN A C 1
ATOM 779 O O . ASN A 1 100 ? -7.932 3.504 -15.516 1.00 93.44 100 ASN A O 1
ATOM 783 N N . GLY A 1 101 ? -7.599 1.443 -14.697 1.00 92.12 101 GLY A N 1
ATOM 784 C CA . GLY A 1 101 ? -6.316 1.197 -15.357 1.00 92.12 101 GLY A CA 1
ATOM 785 C C . GLY A 1 101 ? -5.117 1.875 -14.689 1.00 92.12 101 GLY A C 1
ATOM 786 O O . GLY A 1 101 ? -3.984 1.674 -15.128 1.00 92.12 101 GLY A O 1
ATOM 787 N N . LYS A 1 102 ? -5.321 2.657 -13.620 1.00 92.75 102 LYS A N 1
ATOM 788 C CA . LYS A 1 102 ? -4.219 3.255 -12.861 1.00 92.75 102 LYS A CA 1
ATOM 789 C C . LYS A 1 102 ? -3.450 2.174 -12.108 1.00 92.75 102 LYS A C 1
ATOM 791 O O . LYS A 1 102 ? -4.039 1.259 -11.534 1.00 92.75 102 LYS A O 1
ATOM 796 N N . VAL A 1 103 ? -2.131 2.328 -12.074 1.00 92.75 103 VAL A N 1
ATOM 797 C CA . VAL A 1 103 ? -1.220 1.423 -11.377 1.00 92.75 103 VAL A CA 1
ATOM 798 C C . VAL A 1 103 ? -0.461 2.182 -10.301 1.00 92.75 103 VAL A C 1
ATOM 800 O O . VAL A 1 103 ? 0.017 3.293 -10.529 1.00 92.75 103 VAL A O 1
ATOM 803 N N . GLU A 1 104 ? -0.351 1.569 -9.130 1.00 93.19 104 GLU A N 1
ATOM 804 C CA . GLU A 1 104 ? 0.363 2.105 -7.977 1.00 93.19 104 GLU A CA 1
ATOM 805 C C . GLU A 1 104 ? 1.425 1.104 -7.529 1.00 93.19 104 GLU A C 1
ATOM 807 O O . GLU A 1 104 ? 1.182 -0.106 -7.500 1.00 93.19 104 GLU A O 1
ATOM 812 N N . PHE A 1 105 ? 2.613 1.609 -7.196 1.00 91.81 105 PHE A N 1
ATOM 813 C CA . PHE A 1 105 ? 3.757 0.775 -6.840 1.00 91.81 105 PHE A CA 1
ATOM 814 C C . PHE A 1 105 ? 4.194 1.004 -5.402 1.00 91.81 105 PHE A C 1
ATOM 816 O O . PHE A 1 105 ? 4.483 2.135 -5.001 1.00 91.81 105 PHE A O 1
ATOM 823 N N . PHE A 1 106 ? 4.328 -0.092 -4.661 1.00 92.94 106 PHE A N 1
ATOM 824 C CA . PHE A 1 106 ? 4.810 -0.081 -3.287 1.00 92.94 106 PHE A CA 1
ATOM 825 C C . PHE A 1 106 ? 6.026 -0.984 -3.128 1.00 92.94 106 PHE A C 1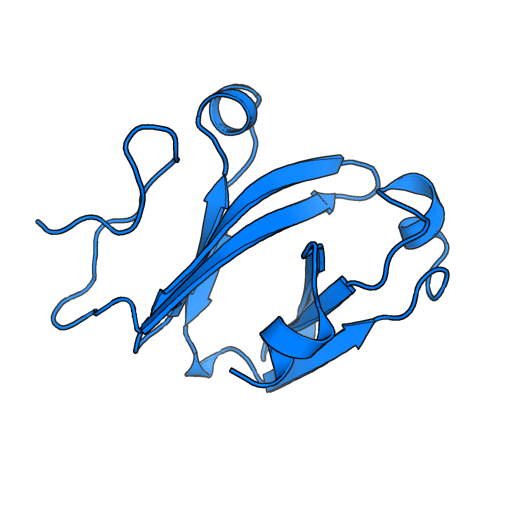
ATOM 827 O O . PHE A 1 106 ? 6.084 -2.082 -3.676 1.00 92.94 106 PHE A O 1
ATOM 834 N N . ILE A 1 107 ? 7.005 -0.536 -2.354 1.00 91.06 107 ILE A N 1
ATOM 835 C CA . ILE A 1 107 ? 8.211 -1.302 -2.045 1.00 91.06 107 ILE A CA 1
ATOM 836 C C . ILE A 1 107 ? 8.136 -1.712 -0.580 1.00 91.06 107 ILE A C 1
ATOM 838 O O . ILE A 1 107 ? 8.114 -0.854 0.301 1.00 91.06 107 ILE A O 1
ATOM 842 N N . PHE A 1 108 ? 8.140 -3.017 -0.331 1.00 90.25 108 PHE A N 1
ATOM 843 C CA . PHE A 1 108 ? 8.176 -3.606 1.006 1.00 90.25 108 PHE A CA 1
ATOM 844 C C . PHE A 1 108 ? 9.539 -4.260 1.247 1.00 90.25 108 PHE A C 1
ATOM 846 O O . PHE A 1 108 ? 10.197 -4.698 0.306 1.00 90.25 108 PHE A O 1
ATOM 853 N N . ASN A 1 109 ? 9.962 -4.363 2.510 1.00 85.38 109 ASN A N 1
ATOM 854 C CA . ASN A 1 109 ? 11.202 -5.074 2.850 1.00 85.38 109 ASN A CA 1
ATOM 855 C C . ASN A 1 109 ? 11.101 -6.587 2.588 1.00 85.38 109 ASN A C 1
ATOM 857 O O . ASN A 1 109 ? 12.099 -7.204 2.233 1.00 85.38 109 ASN A O 1
ATOM 861 N N . ASN A 1 110 ? 9.912 -7.177 2.756 1.00 82.38 110 ASN A N 1
ATOM 862 C CA . ASN A 1 110 ? 9.649 -8.592 2.497 1.00 82.38 110 ASN A CA 1
ATOM 863 C C . ASN A 1 110 ? 8.342 -8.723 1.700 1.00 82.38 110 ASN A C 1
ATOM 865 O O . ASN A 1 110 ? 7.251 -8.810 2.268 1.00 82.38 110 ASN A O 1
ATOM 869 N N . LEU A 1 111 ? 8.463 -8.604 0.376 1.00 82.75 111 LEU A N 1
ATOM 870 C CA . LEU A 1 111 ? 7.319 -8.514 -0.528 1.00 82.75 111 LEU A CA 1
ATOM 871 C C . LEU A 1 111 ? 6.523 -9.821 -0.604 1.00 82.75 111 LEU A C 1
ATOM 873 O O . LEU A 1 111 ? 5.299 -9.769 -0.579 1.00 82.75 111 LEU A O 1
ATOM 877 N N . ASP A 1 112 ? 7.196 -10.970 -0.633 1.00 81.38 112 ASP A N 1
ATOM 878 C CA . ASP A 1 112 ? 6.532 -12.271 -0.790 1.00 81.38 112 ASP A CA 1
ATOM 879 C C . ASP A 1 112 ? 5.593 -12.556 0.387 1.00 81.38 112 ASP A C 1
ATOM 881 O O . ASP A 1 112 ? 4.401 -12.781 0.199 1.00 81.38 112 ASP A O 1
ATOM 885 N N . GLN A 1 113 ? 6.071 -12.341 1.615 1.00 80.56 113 GLN A N 1
ATOM 886 C CA . GLN A 1 113 ? 5.231 -12.440 2.815 1.00 80.56 113 GLN A CA 1
ATOM 887 C C . GLN A 1 113 ? 4.112 -11.392 2.887 1.00 80.56 113 GLN A C 1
ATOM 889 O O . GLN A 1 113 ? 3.207 -11.526 3.707 1.00 80.56 113 GLN A O 1
ATOM 894 N N . THR A 1 114 ? 4.207 -10.302 2.125 1.00 83.50 114 THR A N 1
ATOM 895 C CA . THR A 1 114 ? 3.177 -9.255 2.097 1.00 83.50 114 THR A CA 1
ATOM 896 C C . THR A 1 114 ? 2.029 -9.638 1.168 1.00 83.50 114 THR A C 1
ATOM 898 O O . THR A 1 114 ? 0.886 -9.332 1.482 1.00 83.50 114 THR A O 1
ATOM 901 N N . ILE A 1 115 ? 2.323 -10.304 0.049 1.00 82.25 115 ILE A N 1
ATOM 902 C CA . ILE A 1 115 ? 1.315 -10.732 -0.934 1.00 82.25 115 ILE A CA 1
ATOM 903 C C . ILE A 1 115 ? 0.457 -11.886 -0.392 1.00 82.25 115 ILE A C 1
ATOM 905 O O . ILE A 1 115 ? -0.719 -11.976 -0.723 1.00 82.25 115 ILE A O 1
ATOM 909 N N . GLU A 1 116 ? 1.023 -12.747 0.454 1.00 82.69 116 GLU A N 1
ATOM 910 C CA . GLU A 1 116 ? 0.341 -13.933 0.997 1.00 82.69 116 GLU A CA 1
ATOM 911 C C . GLU A 1 116 ? -0.585 -13.660 2.202 1.00 82.69 116 GLU A C 1
ATOM 913 O O . GLU A 1 116 ? -1.217 -14.591 2.702 1.00 82.69 116 GLU A O 1
ATOM 918 N N . ARG A 1 117 ? -0.644 -12.424 2.712 1.00 71.75 117 ARG A N 1
ATOM 919 C CA . ARG A 1 117 ? -1.426 -12.051 3.907 1.00 71.75 117 ARG A CA 1
ATOM 920 C C . ARG A 1 117 ? -2.790 -11.471 3.573 1.00 71.75 117 ARG A C 1
ATOM 922 O O . ARG A 1 117 ? -3.709 -11.731 4.383 1.00 71.75 117 ARG A O 1
#

Sequence (117 aa):
MNKIGSWWLASYDAQAGEQVRWSALANHTQGPFRSISGKVYLTNQRLLFCPNLLDHGLGSRKWGANLNEIVQIDRQPKGGDVMAILGGGARDRLRVTLQNGKVEFFIFNNLDQTIER

Radius of gyration: 13.84 Å; chains: 1; bounding box: 35×32×33 Å

pLDDT: mean 87.95, std 12.64, range [51.09, 98.19]

Secondary structure (DSSP, 8-state):
--EES-TTB--EEPPTT--EEEEEEEEEE-STT-EEEEEEEEESSEEEEEEBHHHHHTT---EEEEGGGEEEEEEE-TTSSHHHHHTTTTS-EEEEEETTS-EEEEE-SSSHHHHT-

Foldseek 3Di:
DDWDFDPQWPIDDADVVKDFPDKAWKWWQDDLADTFTFMWTDIPFKIWTTGTPVVVVVVDDIDMDTPVQWDDWDKDAAPNDPSSCRHPGDAIWIWTAGPVRDIITIGHPDVVVVVVD